Protein AF-E4KQG9-F1 (afdb_monomer_lite)

Sequence (88 aa):
MNNALGELASEKLVGSFKFKLFKNKLKLEDAILPVSKSLQDESNEGVEEILDLEQEIDLELILESDLEQVPTTLKQLNALKPILKEGE

Foldseek 3Di:
DPPVLVVLVVPVLLNVLVVLVVVLVVLVVVLVVVLVVVVVPDDPPVNVVSVPDDDDRDGAADEVSSPVVDPDDPVRVVVNVVRYDYDD

pLDDT: mean 71.12, std 12.43, range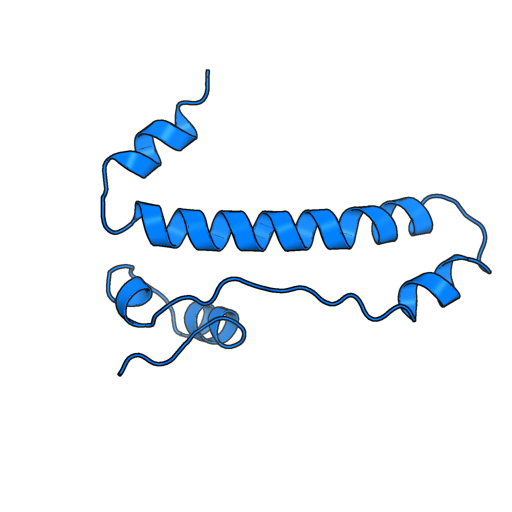 [34.22, 87.62]

Organism: NCBI:txid908337

Structure (mmCIF, N/CA/C/O backbone):
data_AF-E4KQG9-F1
#
_entry.id   AF-E4KQG9-F1
#
loop_
_atom_site.group_PDB
_atom_site.id
_atom_site.type_symbol
_atom_site.label_atom_id
_atom_site.label_alt_id
_atom_site.label_comp_id
_atom_site.label_asym_id
_atom_site.label_entity_id
_atom_site.label_seq_id
_atom_site.pdbx_PDB_ins_code
_atom_site.Cartn_x
_atom_site.Cartn_y
_atom_site.Cartn_z
_atom_site.occupancy
_atom_site.B_iso_or_equiv
_atom_site.auth_seq_id
_atom_site.auth_comp_id
_atom_site.auth_asym_id
_atom_site.auth_atom_id
_atom_site.pdbx_PDB_model_num
ATOM 1 N N . MET A 1 1 ? 15.123 4.957 19.335 1.00 34.22 1 MET A N 1
ATOM 2 C CA . MET A 1 1 ? 14.345 3.739 19.652 1.00 34.22 1 MET A CA 1
ATOM 3 C C . MET A 1 1 ? 12.915 3.972 19.196 1.00 34.22 1 MET A C 1
ATOM 5 O O . MET A 1 1 ? 12.389 5.051 19.435 1.00 34.22 1 MET A O 1
ATOM 9 N N . ASN A 1 2 ? 12.366 3.012 18.452 1.00 44.84 2 ASN A N 1
ATOM 10 C CA . ASN A 1 2 ? 11.075 3.052 17.762 1.00 44.84 2 ASN A CA 1
ATOM 11 C C . ASN A 1 2 ? 9.885 3.191 18.729 1.00 44.84 2 ASN A C 1
ATOM 13 O O . ASN A 1 2 ? 9.284 2.190 19.102 1.00 44.84 2 ASN A O 1
ATOM 17 N N . ASN A 1 3 ? 9.510 4.417 19.098 1.00 50.22 3 ASN A N 1
ATOM 18 C CA . ASN A 1 3 ? 8.289 4.657 19.882 1.00 50.22 3 ASN A CA 1
ATOM 19 C C . ASN A 1 3 ? 7.026 4.736 19.008 1.00 50.22 3 ASN A C 1
ATOM 21 O O . ASN A 1 3 ? 5.939 4.432 19.482 1.00 50.22 3 ASN A O 1
ATOM 25 N N . ALA A 1 4 ? 7.172 5.030 17.711 1.00 53.78 4 ALA A N 1
ATOM 26 C CA . ALA A 1 4 ? 6.044 5.123 16.781 1.00 53.78 4 ALA A CA 1
ATOM 27 C C . ALA A 1 4 ? 5.316 3.779 16.570 1.00 53.78 4 ALA A C 1
ATOM 29 O O . ALA A 1 4 ? 4.113 3.754 16.342 1.00 53.78 4 ALA A O 1
ATOM 30 N N . LEU A 1 5 ? 6.033 2.653 16.681 1.00 52.38 5 LEU A N 1
ATOM 31 C CA . LEU A 1 5 ? 5.450 1.309 16.581 1.00 52.38 5 LEU A CA 1
ATOM 32 C C . LEU A 1 5 ? 4.755 0.872 17.882 1.00 52.38 5 LEU A C 1
ATOM 34 O O . LEU A 1 5 ? 3.773 0.138 17.825 1.00 52.38 5 LEU A O 1
ATOM 38 N N . GLY A 1 6 ? 5.242 1.330 19.041 1.00 55.88 6 GLY A N 1
ATOM 39 C CA . GLY A 1 6 ? 4.681 0.984 20.352 1.00 55.88 6 GLY A CA 1
ATOM 40 C C . GLY A 1 6 ? 3.332 1.652 20.613 1.00 55.88 6 GLY A C 1
ATOM 41 O O . GLY A 1 6 ? 2.417 1.006 21.114 1.00 55.88 6 GLY A O 1
ATOM 42 N N . GLU A 1 7 ? 3.179 2.909 20.191 1.00 55.47 7 GLU A N 1
ATOM 43 C CA . GLU A 1 7 ? 1.915 3.651 20.308 1.00 55.47 7 GLU A CA 1
ATOM 44 C C . GLU A 1 7 ? 0.812 3.099 19.387 1.00 55.47 7 GLU A C 1
ATOM 46 O O . GLU A 1 7 ? -0.371 3.176 19.714 1.00 55.47 7 GLU A O 1
ATOM 51 N N . LEU A 1 8 ? 1.185 2.465 18.269 1.00 51.16 8 LEU A N 1
ATOM 52 C CA . LEU A 1 8 ? 0.246 1.792 17.363 1.00 51.16 8 LEU A CA 1
ATOM 53 C C . LEU A 1 8 ? -0.263 0.448 17.905 1.00 51.16 8 LEU A C 1
ATOM 55 O O . LEU A 1 8 ? -1.324 -0.011 17.488 1.00 51.16 8 LEU 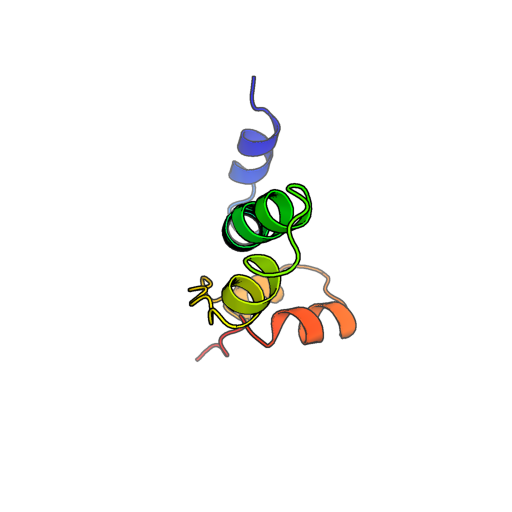A O 1
ATOM 59 N N . ALA A 1 9 ? 0.472 -0.187 18.822 1.00 52.66 9 ALA A N 1
ATOM 60 C CA . ALA A 1 9 ? 0.155 -1.520 19.333 1.00 52.66 9 ALA A CA 1
ATOM 61 C C . ALA A 1 9 ? -0.893 -1.518 20.464 1.00 52.66 9 ALA A C 1
ATOM 63 O O . ALA A 1 9 ? -1.523 -2.546 20.718 1.00 52.66 9 ALA A O 1
ATOM 64 N N . SER A 1 10 ? -1.092 -0.384 21.142 1.00 49.50 10 SER A N 1
ATOM 65 C CA . SER A 1 10 ? -1.985 -0.267 22.306 1.00 49.50 10 SER A CA 1
ATOM 66 C C . SER A 1 10 ? -3.474 -0.086 21.967 1.00 49.50 10 SER A C 1
ATOM 68 O O . SER A 1 10 ? -4.318 -0.390 22.806 1.00 49.50 10 SER A O 1
ATOM 70 N N . GLU A 1 11 ? -3.823 0.322 20.742 1.00 49.59 11 GLU A N 1
ATOM 71 C CA . GLU A 1 11 ? -5.209 0.379 20.252 1.00 49.59 11 GLU A CA 1
ATOM 72 C C . GLU A 1 11 ? -5.486 -0.808 19.327 1.00 49.59 11 GLU A C 1
ATOM 74 O O . GLU A 1 11 ? -5.191 -0.787 18.132 1.00 49.59 11 GLU A O 1
ATOM 79 N N . LYS A 1 12 ? -6.073 -1.870 19.878 1.00 50.81 12 LYS A N 1
ATOM 80 C CA . LYS A 1 12 ? -6.196 -3.184 19.219 1.00 50.81 12 LYS A CA 1
ATOM 81 C C . LYS A 1 12 ? -7.056 -3.208 17.938 1.00 50.81 12 LYS A C 1
ATOM 83 O O . LYS A 1 12 ? -7.103 -4.229 17.263 1.00 50.81 12 LYS A O 1
ATOM 88 N N . LEU A 1 13 ? -7.715 -2.098 17.617 1.00 52.31 13 LEU A N 1
ATOM 89 C CA . LEU A 1 13 ? -8.658 -1.925 16.509 1.00 52.31 13 LEU A CA 1
ATOM 90 C C . LEU A 1 13 ? -8.169 -0.881 15.484 1.00 52.31 13 LEU A C 1
ATOM 92 O O . LEU A 1 13 ? -8.300 -1.066 14.281 1.00 52.31 13 LEU A O 1
ATOM 96 N N . VAL A 1 14 ? -7.441 0.141 15.939 1.00 61.03 14 VAL A N 1
ATOM 97 C CA . VAL A 1 14 ? -6.846 1.176 15.078 1.00 61.03 14 VAL A CA 1
ATOM 98 C C . VAL A 1 14 ? -5.453 0.768 14.566 1.00 61.03 14 VAL A C 1
ATOM 100 O O . VAL A 1 14 ? -5.033 1.173 13.478 1.00 61.03 14 VAL A O 1
ATOM 103 N N . GLY A 1 15 ? -4.725 -0.061 15.323 1.00 64.75 15 GLY A N 1
ATOM 104 C CA . GLY A 1 15 ? -3.382 -0.518 14.969 1.00 64.75 15 GLY A CA 1
ATOM 105 C C . GLY A 1 15 ? -3.342 -1.404 13.722 1.00 64.75 15 GLY A C 1
ATOM 106 O O . GLY A 1 15 ? -2.471 -1.215 12.876 1.00 64.75 15 GLY A O 1
ATOM 107 N N . SER A 1 16 ? -4.289 -2.337 13.564 1.00 72.75 16 SER A N 1
ATOM 108 C CA . SER A 1 16 ? -4.293 -3.277 12.430 1.00 72.75 16 SER A CA 1
ATOM 109 C C . SER A 1 16 ? -4.525 -2.561 11.097 1.00 72.75 16 SER A C 1
ATOM 111 O O . SER A 1 16 ? -3.792 -2.798 10.139 1.00 72.75 16 SER A O 1
ATOM 113 N N . PHE A 1 17 ? -5.481 -1.630 11.054 1.00 77.94 17 PHE A N 1
ATOM 114 C CA . PHE A 1 17 ? -5.779 -0.823 9.876 1.00 77.94 17 PHE A CA 1
ATOM 115 C C . PHE A 1 17 ? -4.589 0.058 9.483 1.00 77.94 17 PHE A C 1
ATOM 117 O O . PHE A 1 17 ? -4.125 0.016 8.341 1.00 77.94 17 PHE A O 1
ATOM 124 N N . LYS A 1 18 ? -4.024 0.798 10.451 1.00 76.50 18 LYS A N 1
ATOM 125 C CA . LYS A 1 18 ? -2.822 1.617 10.228 1.00 76.50 18 LYS A CA 1
ATOM 126 C C . LYS A 1 18 ? -1.642 0.765 9.751 1.00 76.50 18 LYS A C 1
ATOM 128 O O . LYS A 1 18 ? -0.885 1.203 8.889 1.00 76.50 18 LYS A O 1
ATOM 133 N N . PHE A 1 19 ? -1.507 -0.457 10.263 1.00 80.19 19 PHE A N 1
ATOM 134 C CA . PHE A 1 19 ? -0.457 -1.386 9.859 1.00 80.19 19 PHE A CA 1
ATOM 135 C C . PHE A 1 19 ? -0.650 -1.930 8.434 1.00 80.19 19 PHE A C 1
ATOM 137 O O . PHE A 1 19 ? 0.316 -1.952 7.673 1.00 80.19 19 PHE A O 1
ATOM 144 N N . LYS A 1 20 ? -1.877 -2.295 8.030 1.00 82.75 20 LYS A N 1
ATOM 145 C CA . LYS A 1 20 ? -2.192 -2.690 6.641 1.00 82.75 20 LYS A CA 1
ATOM 146 C C . LYS A 1 20 ? -1.890 -1.557 5.655 1.00 82.75 20 LYS A C 1
ATOM 148 O O . LYS A 1 20 ? -1.213 -1.773 4.653 1.00 82.75 20 LYS A O 1
ATOM 153 N N . LEU A 1 21 ? -2.322 -0.332 5.971 1.00 83.19 21 LEU A N 1
ATOM 154 C CA . LEU A 1 21 ? -2.012 0.847 5.157 1.00 83.19 21 LEU A CA 1
ATOM 155 C C . LEU A 1 21 ? -0.505 1.091 5.049 1.00 83.19 21 LEU A C 1
ATOM 157 O O . LEU A 1 21 ? -0.001 1.375 3.965 1.00 83.19 21 LEU A O 1
ATOM 161 N N . PHE A 1 22 ? 0.220 0.956 6.160 1.00 84.19 22 PHE A N 1
ATOM 162 C CA . PHE A 1 22 ? 1.671 1.105 6.175 1.00 84.19 22 PHE A CA 1
ATOM 163 C C . PHE A 1 22 ? 2.371 0.056 5.302 1.00 84.19 22 PHE A C 1
ATOM 165 O O . PHE A 1 22 ? 3.249 0.406 4.518 1.00 84.19 22 PHE A O 1
ATOM 172 N N . LYS A 1 23 ? 1.952 -1.211 5.373 1.00 84.62 23 LYS A N 1
ATOM 173 C CA . LYS A 1 23 ? 2.481 -2.278 4.514 1.00 84.62 23 LYS A CA 1
ATOM 174 C C . LYS A 1 23 ? 2.241 -2.007 3.032 1.00 84.62 23 LYS A C 1
ATOM 176 O O . LYS A 1 23 ? 3.171 -2.122 2.242 1.00 84.62 23 LYS A O 1
ATOM 181 N N . ASN A 1 24 ? 1.023 -1.616 2.660 1.00 86.19 24 ASN A N 1
ATOM 182 C CA . ASN A 1 24 ? 0.704 -1.274 1.273 1.00 86.19 24 ASN A CA 1
ATOM 183 C C . ASN A 1 24 ? 1.513 -0.063 0.792 1.00 86.19 24 ASN A C 1
ATOM 185 O O . ASN A 1 24 ? 2.006 -0.066 -0.331 1.00 86.19 24 ASN A O 1
ATOM 189 N N . LYS A 1 25 ? 1.726 0.938 1.654 1.00 84.44 25 LYS A N 1
ATOM 190 C CA . LYS A 1 25 ? 2.611 2.066 1.353 1.00 84.44 25 LYS A CA 1
ATOM 191 C C . LYS A 1 25 ? 4.045 1.606 1.062 1.00 84.44 25 LYS A C 1
ATOM 193 O O . LYS A 1 25 ? 4.596 2.026 0.052 1.00 84.44 25 LYS A O 1
ATOM 198 N N . LEU A 1 26 ? 4.625 0.742 1.898 1.00 84.62 26 LEU A N 1
ATOM 199 C CA . LEU A 1 26 ? 5.980 0.223 1.671 1.00 84.62 26 LEU A CA 1
ATOM 200 C C . LEU A 1 26 ? 6.091 -0.545 0.349 1.00 84.62 26 LEU A C 1
ATOM 202 O O . LEU A 1 26 ? 7.035 -0.320 -0.396 1.00 84.62 26 LEU A O 1
ATOM 206 N N . LYS A 1 27 ? 5.100 -1.384 0.012 1.00 84.44 27 LYS A N 1
ATOM 207 C CA . LYS A 1 27 ? 5.072 -2.108 -1.273 1.00 84.44 27 LYS A CA 1
ATOM 208 C C . LYS A 1 27 ? 5.091 -1.160 -2.476 1.00 84.44 27 LYS A C 1
ATOM 210 O O . LYS A 1 27 ? 5.775 -1.426 -3.457 1.00 84.44 27 LYS A O 1
ATOM 215 N N . LEU A 1 28 ? 4.361 -0.047 -2.393 1.00 83.62 28 LEU A N 1
ATOM 216 C CA . LEU A 1 28 ? 4.362 0.981 -3.434 1.00 83.62 28 LEU A CA 1
ATOM 217 C C . LEU A 1 28 ? 5.706 1.716 -3.507 1.00 83.62 28 LEU A C 1
ATOM 219 O O . LEU A 1 28 ? 6.210 1.957 -4.598 1.00 83.62 28 LEU A O 1
ATOM 223 N N . GLU A 1 29 ? 6.294 2.067 -2.361 1.00 83.12 29 GLU A N 1
ATOM 224 C CA . GLU A 1 29 ? 7.610 2.715 -2.309 1.00 83.12 29 GLU A CA 1
ATOM 225 C C . GLU A 1 29 ? 8.706 1.811 -2.898 1.00 83.12 29 GLU A C 1
ATOM 227 O O . GLU A 1 29 ? 9.522 2.286 -3.690 1.00 83.12 29 GLU A O 1
ATOM 232 N N . ASP A 1 30 ? 8.674 0.510 -2.599 1.00 82.50 30 ASP A N 1
ATOM 233 C CA . ASP A 1 30 ? 9.595 -0.482 -3.160 1.00 82.50 30 ASP A CA 1
ATOM 234 C C . ASP A 1 30 ? 9.416 -0.649 -4.676 1.00 82.50 30 ASP A C 1
ATOM 236 O O . ASP A 1 30 ? 10.410 -0.734 -5.391 1.00 82.50 30 ASP A O 1
ATOM 240 N N . ALA A 1 31 ? 8.182 -0.637 -5.188 1.00 78.50 31 ALA A N 1
ATOM 241 C CA . ALA A 1 31 ? 7.899 -0.710 -6.627 1.00 78.50 31 ALA A CA 1
ATOM 242 C C . ALA A 1 31 ? 8.353 0.552 -7.396 1.00 78.50 31 ALA A C 1
ATOM 244 O O . ALA A 1 31 ? 8.767 0.490 -8.557 1.00 78.50 31 ALA A O 1
ATOM 245 N N . ILE A 1 32 ? 8.312 1.718 -6.745 1.00 79.75 32 ILE A N 1
ATOM 246 C CA . ILE A 1 32 ? 8.725 3.002 -7.332 1.00 79.75 32 ILE A CA 1
ATOM 247 C C . ILE A 1 32 ? 10.254 3.170 -7.318 1.00 79.75 32 ILE A C 1
ATOM 249 O O . ILE A 1 32 ? 10.811 3.882 -8.160 1.00 79.75 32 ILE A O 1
ATOM 253 N N . LEU A 1 33 ? 10.964 2.533 -6.383 1.00 78.62 33 LEU A N 1
ATOM 254 C CA . LEU A 1 33 ? 12.408 2.711 -6.210 1.00 78.62 33 LEU A CA 1
ATOM 255 C C . LEU A 1 33 ? 13.243 2.317 -7.455 1.00 78.62 33 LEU A C 1
ATOM 257 O O . LEU A 1 33 ? 14.132 3.089 -7.817 1.00 78.62 33 LEU A O 1
ATOM 261 N N . PRO A 1 34 ? 12.994 1.184 -8.144 1.00 72.94 34 PRO A N 1
ATOM 262 C CA . PRO A 1 34 ? 13.684 0.846 -9.388 1.00 72.94 34 PRO A CA 1
ATOM 263 C C . PRO A 1 34 ? 13.418 1.871 -10.490 1.00 72.94 34 PRO A C 1
ATOM 265 O O . PRO A 1 34 ? 14.362 2.374 -11.087 1.00 72.94 34 PRO A O 1
ATOM 268 N N . VAL A 1 35 ? 12.151 2.249 -10.687 1.00 73.25 35 VAL A N 1
ATOM 269 C CA . VAL A 1 35 ? 11.736 3.212 -11.720 1.00 73.25 35 VAL A CA 1
ATOM 270 C C . VAL A 1 35 ? 12.413 4.564 -11.501 1.00 73.25 35 VAL A C 1
ATOM 272 O O . VAL A 1 35 ? 12.987 5.140 -12.419 1.00 73.25 35 VAL A O 1
ATOM 275 N N . SER A 1 36 ? 12.402 5.061 -10.265 1.00 71.56 36 SER A N 1
ATOM 276 C CA . SER A 1 36 ? 13.014 6.348 -9.919 1.00 71.56 36 SER A CA 1
ATOM 277 C C . SER A 1 36 ? 14.539 6.355 -10.048 1.00 71.56 36 SER A C 1
ATOM 279 O O . SER A 1 36 ? 15.090 7.371 -10.466 1.00 71.56 36 SER A O 1
ATOM 281 N N . LYS A 1 37 ? 15.225 5.244 -9.745 1.00 72.25 37 LYS A N 1
ATOM 282 C CA . LYS A 1 37 ? 16.674 5.107 -9.975 1.00 72.25 37 LYS A CA 1
ATOM 283 C C . LYS A 1 37 ? 17.011 5.057 -11.464 1.00 72.25 37 LYS A C 1
ATOM 285 O O . LYS A 1 37 ? 17.892 5.782 -11.904 1.00 72.25 37 LYS A O 1
ATOM 290 N N . SER A 1 38 ? 16.274 4.267 -12.240 1.00 67.88 38 SER A N 1
ATOM 291 C CA . SER A 1 38 ? 16.483 4.144 -13.685 1.00 67.88 38 SER A CA 1
ATOM 292 C C . SER A 1 38 ? 16.200 5.438 -14.449 1.00 67.88 38 SER A C 1
ATOM 294 O O . SER A 1 38 ? 16.852 5.706 -15.447 1.00 67.88 38 SER A O 1
ATOM 296 N N . LEU A 1 39 ? 15.273 6.268 -13.965 1.00 67.25 39 LEU A N 1
ATOM 297 C CA . LEU A 1 39 ? 15.009 7.596 -14.525 1.00 67.25 39 LEU A CA 1
ATOM 298 C C . LEU A 1 39 ? 16.086 8.641 -14.184 1.00 67.25 39 LEU A C 1
ATOM 300 O O . LEU A 1 39 ? 16.138 9.678 -14.839 1.00 67.25 39 LEU A O 1
ATOM 304 N N . GLN A 1 40 ? 16.906 8.417 -13.151 1.00 69.88 40 GLN A N 1
ATOM 305 C CA . GLN A 1 40 ? 17.999 9.327 -12.778 1.00 69.88 40 GLN A CA 1
ATOM 306 C C . GLN A 1 40 ? 19.292 9.059 -13.557 1.00 69.88 40 GLN A C 1
ATOM 308 O O . GLN A 1 40 ? 20.084 9.984 -13.736 1.00 69.88 40 GLN A O 1
ATOM 313 N N . ASP A 1 41 ? 19.496 7.831 -14.035 1.00 60.78 41 ASP A N 1
ATOM 314 C CA . ASP A 1 41 ? 20.639 7.464 -14.868 1.00 60.78 41 ASP A CA 1
ATOM 315 C C . ASP A 1 41 ? 20.292 7.712 -16.350 1.00 60.78 41 ASP A C 1
ATOM 317 O O . ASP A 1 41 ? 19.741 6.861 -17.044 1.00 60.78 41 ASP A O 1
ATOM 321 N N . GLU A 1 42 ? 20.574 8.927 -16.827 1.00 58.91 42 GLU A N 1
ATOM 322 C CA . 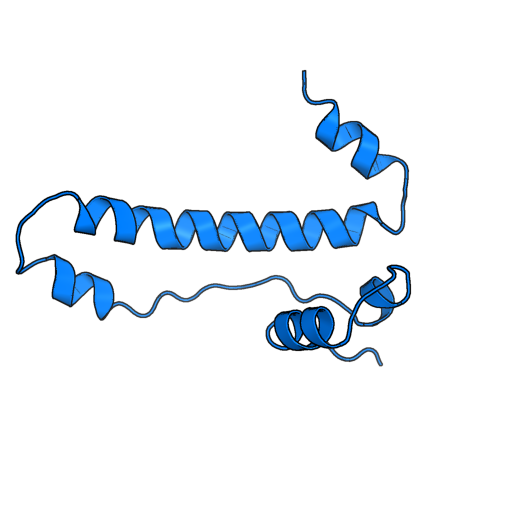GLU A 1 42 ? 20.293 9.397 -18.189 1.00 58.91 42 GLU A CA 1
ATOM 323 C C . GLU A 1 42 ? 20.898 8.489 -19.286 1.00 58.91 42 GLU A C 1
ATOM 325 O O . GLU A 1 42 ? 22.044 8.647 -19.706 1.00 58.91 42 GLU A O 1
ATOM 330 N N . SER A 1 43 ? 20.085 7.581 -19.831 1.00 55.06 43 SER A N 1
ATOM 331 C CA . SER A 1 43 ? 20.139 7.173 -21.239 1.00 55.06 43 SER A CA 1
ATOM 332 C C . SER A 1 43 ? 18.727 6.792 -21.695 1.00 55.06 43 SER A C 1
ATOM 334 O O . SER A 1 43 ? 18.087 5.916 -21.117 1.00 55.06 43 SER A O 1
ATOM 336 N N . ASN A 1 44 ? 18.210 7.497 -22.704 1.00 58.91 44 ASN A N 1
ATOM 337 C CA . ASN A 1 44 ? 16.799 7.435 -23.115 1.00 58.91 44 ASN A CA 1
ATOM 338 C C . ASN A 1 44 ? 16.317 6.045 -23.579 1.00 58.91 44 ASN A C 1
ATOM 340 O O . ASN A 1 44 ? 15.113 5.835 -23.640 1.00 58.91 44 ASN A O 1
ATOM 344 N N . GLU A 1 45 ? 17.210 5.102 -23.891 1.00 58.84 45 GLU A N 1
ATOM 345 C CA . GLU A 1 45 ? 16.826 3.780 -24.414 1.00 58.84 45 GLU A CA 1
ATOM 346 C C . GLU A 1 45 ? 16.361 2.801 -23.319 1.00 58.84 45 GLU A C 1
ATOM 348 O O . GLU A 1 45 ? 15.435 2.034 -23.550 1.00 58.84 45 GLU A O 1
ATOM 353 N N . GLY A 1 46 ? 16.932 2.844 -22.108 1.00 54.66 46 GLY A N 1
ATOM 354 C CA . GLY A 1 46 ? 16.547 1.922 -21.022 1.00 54.66 46 GLY A CA 1
ATOM 355 C C . GLY A 1 46 ? 15.298 2.348 -20.243 1.00 54.66 46 GLY A C 1
ATOM 356 O O . GLY A 1 46 ? 14.707 1.551 -19.516 1.00 54.66 46 GLY A O 1
ATOM 357 N N . VAL A 1 47 ? 14.895 3.613 -20.373 1.00 60.56 47 VAL A N 1
ATOM 358 C CA . VAL A 1 47 ? 13.748 4.180 -19.654 1.00 60.56 47 VAL A CA 1
ATOM 359 C C . VAL A 1 47 ? 12.422 3.712 -20.253 1.00 60.56 47 VAL A C 1
ATOM 361 O O . VAL A 1 47 ? 11.515 3.370 -19.496 1.00 60.56 47 VAL A O 1
ATOM 364 N N . GLU A 1 48 ? 12.308 3.676 -21.585 1.00 61.47 48 GLU A N 1
ATOM 365 C CA . GLU A 1 48 ? 11.078 3.236 -22.260 1.00 61.47 48 GLU A CA 1
ATOM 366 C C . GLU A 1 48 ? 10.775 1.761 -21.956 1.00 61.47 48 GLU A C 1
ATOM 368 O O . GLU A 1 48 ? 9.656 1.444 -21.563 1.00 61.47 48 GLU A O 1
ATOM 373 N N . GLU A 1 49 ? 11.788 0.884 -21.975 1.00 61.94 49 GLU A N 1
ATOM 374 C CA . GLU A 1 49 ? 11.609 -0.537 -21.636 1.00 61.94 49 GLU A CA 1
ATOM 375 C C . GLU A 1 49 ? 11.115 -0.754 -20.196 1.00 61.94 49 GLU A C 1
ATOM 377 O O . GLU A 1 49 ? 10.334 -1.666 -19.945 1.00 61.94 49 GLU A O 1
ATOM 382 N N . ILE A 1 50 ? 11.538 0.079 -19.237 1.00 64.44 50 ILE A N 1
ATOM 383 C CA . ILE A 1 50 ? 11.145 -0.053 -17.824 1.00 64.44 50 ILE A CA 1
ATOM 384 C C . ILE A 1 50 ? 9.742 0.500 -17.565 1.00 64.44 50 ILE A C 1
ATOM 386 O O . ILE A 1 50 ? 9.035 -0.024 -16.704 1.00 64.44 50 ILE A O 1
ATOM 390 N N . LEU A 1 51 ? 9.331 1.544 -18.288 1.00 64.12 51 LEU A N 1
ATOM 391 C CA . LEU A 1 51 ? 7.961 2.058 -18.216 1.00 64.12 51 LEU A CA 1
ATOM 392 C C . LEU A 1 51 ? 6.946 1.060 -18.793 1.00 64.12 51 LEU A C 1
ATOM 394 O O . LEU A 1 51 ? 5.812 1.023 -18.317 1.00 64.12 51 LEU A O 1
ATOM 398 N N . ASP A 1 52 ? 7.373 0.233 -19.748 1.00 68.25 52 ASP A N 1
ATOM 399 C CA . ASP A 1 52 ? 6.553 -0.815 -20.364 1.00 68.25 52 ASP A CA 1
ATOM 400 C C . ASP A 1 52 ? 6.494 -2.120 -19.542 1.00 68.25 52 ASP A C 1
ATOM 402 O O . ASP A 1 52 ? 5.691 -3.008 -19.840 1.00 68.25 52 ASP A O 1
ATOM 406 N N . LEU A 1 53 ? 7.300 -2.256 -18.480 1.00 68.19 53 LEU A N 1
ATOM 407 C CA . LEU A 1 53 ? 7.208 -3.390 -17.560 1.00 68.19 53 LEU A CA 1
ATOM 408 C C . LEU A 1 53 ? 5.991 -3.236 -16.637 1.00 68.19 53 LEU A C 1
ATOM 410 O O . LEU A 1 53 ? 5.991 -2.440 -15.695 1.00 68.19 53 LEU A O 1
ATOM 414 N N . GLU A 1 54 ? 4.967 -4.063 -16.859 1.00 65.25 54 GLU A N 1
ATOM 415 C CA . GLU A 1 54 ? 3.857 -4.214 -15.917 1.00 65.25 54 GLU A CA 1
ATOM 416 C C . GLU A 1 54 ? 4.376 -4.777 -14.584 1.00 65.25 54 GLU A C 1
ATOM 418 O O . GLU A 1 54 ? 4.827 -5.920 -14.494 1.00 65.25 54 GLU A O 1
ATOM 423 N N . GLN A 1 55 ? 4.325 -3.961 -13.529 1.00 68.25 55 GLN A N 1
ATOM 424 C CA . GLN A 1 55 ? 4.665 -4.402 -12.180 1.00 68.25 55 GLN A CA 1
ATOM 425 C C . GLN A 1 55 ? 3.427 -4.967 -11.486 1.00 68.25 55 GLN A C 1
ATOM 427 O O . GLN A 1 55 ? 2.465 -4.248 -11.211 1.00 68.25 55 GLN A O 1
ATOM 432 N N . GLU A 1 56 ? 3.468 -6.256 -11.159 1.00 71.81 56 GLU A N 1
ATOM 433 C CA . GLU A 1 56 ? 2.425 -6.900 -10.368 1.00 71.81 56 GLU A CA 1
ATOM 434 C C . GLU A 1 56 ? 2.596 -6.524 -8.886 1.00 71.81 56 GLU A C 1
ATOM 436 O O . GLU A 1 56 ? 3.480 -7.023 -8.187 1.00 71.81 56 GLU A O 1
ATOM 441 N N . ILE A 1 57 ? 1.765 -5.595 -8.406 1.00 77.44 57 ILE A N 1
ATOM 442 C CA . ILE A 1 57 ? 1.747 -5.170 -7.002 1.00 77.44 57 ILE A CA 1
ATOM 443 C C . ILE A 1 57 ? 0.599 -5.882 -6.287 1.00 77.44 57 ILE A C 1
ATOM 445 O O . ILE A 1 57 ? -0.564 -5.508 -6.424 1.00 77.44 57 ILE A O 1
ATOM 449 N N . ASP A 1 58 ? 0.933 -6.878 -5.470 1.00 81.50 58 ASP A N 1
ATOM 450 C CA . ASP A 1 58 ? -0.037 -7.561 -4.612 1.00 81.50 58 ASP A CA 1
ATOM 451 C C . ASP A 1 58 ? -0.299 -6.745 -3.335 1.00 81.50 58 ASP A C 1
ATOM 453 O O . ASP A 1 58 ? 0.540 -6.692 -2.429 1.00 81.50 58 ASP A O 1
ATOM 457 N N . LEU A 1 59 ? -1.448 -6.070 -3.252 1.00 84.38 59 LEU A N 1
ATOM 458 C CA . LEU A 1 59 ? -1.850 -5.260 -2.098 1.00 84.38 59 LEU A CA 1
ATOM 459 C C . LEU A 1 59 ? -2.688 -6.083 -1.111 1.00 84.38 59 LEU A C 1
ATOM 461 O O . LEU A 1 59 ? -3.593 -6.819 -1.492 1.00 84.38 59 LEU A O 1
ATOM 465 N N . GLU A 1 60 ? -2.438 -5.913 0.190 1.00 85.81 60 GLU A N 1
ATOM 466 C CA . GLU A 1 60 ? -3.284 -6.539 1.212 1.00 85.81 60 GLU A CA 1
ATOM 467 C C . GLU A 1 60 ? -4.656 -5.842 1.256 1.00 85.81 60 GLU A C 1
ATOM 469 O O . GLU A 1 60 ? -4.724 -4.614 1.389 1.00 85.81 60 GLU A O 1
ATOM 474 N N . LEU A 1 61 ? -5.741 -6.625 1.187 1.00 87.62 61 LEU A N 1
ATOM 475 C CA . LEU A 1 61 ? -7.111 -6.107 1.221 1.00 87.62 61 LEU A CA 1
ATOM 476 C C . LEU A 1 61 ? -7.529 -5.635 2.625 1.00 87.62 61 LEU A C 1
ATOM 478 O O . LEU A 1 61 ? -7.267 -6.270 3.656 1.00 87.62 61 LEU A O 1
ATOM 482 N N . ILE A 1 62 ? -8.235 -4.513 2.648 1.00 86.31 62 ILE A N 1
ATOM 483 C CA . ILE A 1 62 ? -8.828 -3.880 3.824 1.00 86.31 62 ILE A CA 1
ATOM 484 C C . ILE A 1 62 ? -10.301 -4.281 3.890 1.00 86.31 62 ILE A C 1
ATOM 486 O O . ILE A 1 62 ? -10.986 -4.239 2.873 1.00 86.31 62 ILE A O 1
ATOM 490 N N . 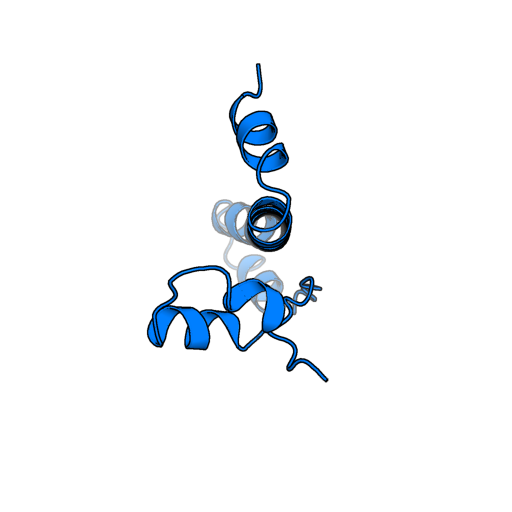LEU A 1 63 ? -10.796 -4.656 5.069 1.00 86.75 63 LEU A N 1
ATOM 491 C CA . LEU A 1 63 ? -12.216 -4.963 5.252 1.00 86.75 63 LEU A CA 1
ATOM 492 C C . LEU A 1 63 ? -12.993 -3.681 5.553 1.00 86.75 63 LEU A C 1
ATOM 494 O O . LEU A 1 63 ? -12.482 -2.798 6.239 1.00 86.75 63 LEU A O 1
ATOM 498 N N . GLU A 1 64 ? -14.247 -3.594 5.120 1.00 82.62 64 GLU A N 1
ATOM 499 C CA . GLU A 1 64 ? -15.124 -2.464 5.469 1.00 82.62 64 GLU A CA 1
ATOM 500 C C . GLU A 1 64 ? -15.274 -2.262 6.980 1.00 82.62 64 GLU A C 1
ATOM 502 O O . GLU A 1 64 ? -15.248 -1.128 7.458 1.00 82.62 64 GLU A O 1
ATOM 507 N N . SER A 1 65 ? -15.302 -3.352 7.749 1.00 80.75 65 SER A N 1
ATOM 508 C CA . SER A 1 65 ? -15.328 -3.313 9.216 1.00 80.75 65 SER A CA 1
ATOM 509 C C . SER A 1 65 ? -14.124 -2.589 9.832 1.00 80.75 65 SER A C 1
ATOM 511 O O . SER A 1 65 ? -14.216 -2.072 10.946 1.00 80.75 65 SER A O 1
ATOM 513 N N . ASP A 1 66 ? -12.985 -2.552 9.126 1.00 78.44 66 ASP A N 1
ATOM 514 C CA . ASP A 1 66 ? -11.790 -1.818 9.559 1.00 78.44 66 ASP A CA 1
ATOM 515 C C . ASP A 1 66 ? -11.999 -0.290 9.429 1.00 78.44 66 ASP A C 1
ATOM 517 O O . ASP A 1 66 ? -11.329 0.488 10.108 1.00 78.44 66 ASP A O 1
ATOM 521 N N . LEU A 1 67 ? -12.931 0.153 8.573 1.00 78.44 67 LEU A N 1
ATOM 522 C CA . LEU A 1 67 ? -13.217 1.565 8.295 1.00 78.44 67 LEU A CA 1
ATOM 523 C C . LEU A 1 67 ? -14.282 2.169 9.207 1.00 78.44 67 LEU A C 1
ATOM 525 O O . LEU A 1 67 ? -14.217 3.362 9.498 1.00 78.44 67 LEU A O 1
ATOM 529 N N . GLU A 1 68 ? -15.241 1.370 9.678 1.00 73.06 68 GLU A N 1
ATOM 530 C CA . GLU A 1 68 ? -16.312 1.826 10.582 1.00 73.06 68 GLU A CA 1
ATOM 531 C C . GLU A 1 68 ? -15.773 2.449 11.878 1.00 73.06 68 GLU A C 1
ATOM 533 O O . GLU A 1 68 ? -16.422 3.275 12.519 1.00 73.06 68 GLU A O 1
ATOM 538 N N . GLN A 1 69 ? -14.555 2.071 12.256 1.00 69.81 69 GLN A N 1
ATOM 539 C CA . GLN A 1 69 ? -13.897 2.497 13.485 1.00 69.81 69 GLN A CA 1
ATOM 540 C C . GLN A 1 69 ? -13.117 3.803 13.329 1.00 69.81 69 GLN A C 1
ATOM 542 O O . GLN A 1 69 ? -12.533 4.289 14.300 1.00 69.81 69 GLN A O 1
ATOM 547 N N . VAL A 1 70 ? -13.084 4.374 12.123 1.00 69.50 70 VAL A N 1
ATOM 548 C CA . VAL A 1 70 ? -12.296 5.565 11.819 1.00 69.50 70 VAL A CA 1
ATOM 549 C C . VAL A 1 70 ? -13.186 6.612 11.153 1.00 69.50 70 VAL A C 1
ATOM 551 O O . VAL A 1 70 ? -13.850 6.322 10.156 1.00 69.50 70 VAL A O 1
ATOM 554 N N . PRO A 1 71 ? -13.197 7.866 11.639 1.00 73.88 71 PRO A N 1
ATOM 555 C CA . PRO A 1 71 ? -13.889 8.941 10.942 1.00 73.88 71 PRO A CA 1
ATOM 556 C C . PRO A 1 71 ? -13.249 9.159 9.563 1.00 73.88 71 PRO A C 1
ATOM 558 O O . PRO A 1 71 ? -12.134 9.671 9.452 1.00 73.88 71 PRO A O 1
ATOM 561 N N . THR A 1 72 ? -13.965 8.756 8.512 1.00 73.81 72 THR A N 1
ATOM 562 C CA . THR A 1 72 ? -13.459 8.717 7.135 1.00 73.81 72 THR A CA 1
ATOM 563 C C . THR A 1 72 ? -14.371 9.522 6.211 1.00 73.81 72 THR A C 1
ATOM 565 O O . THR A 1 72 ? -15.594 9.453 6.293 1.00 73.81 72 THR A O 1
ATOM 568 N N . THR A 1 73 ? -13.788 10.311 5.311 1.00 82.81 73 THR A N 1
ATOM 569 C CA . THR A 1 73 ? -14.537 11.085 4.307 1.00 82.81 73 THR A CA 1
ATOM 570 C C . THR A 1 73 ? -14.852 10.247 3.062 1.00 82.81 73 THR A C 1
ATOM 572 O O . THR A 1 73 ? -14.113 9.325 2.720 1.00 82.81 73 THR A O 1
ATOM 575 N N . LEU A 1 74 ? -15.884 10.627 2.293 1.00 78.00 74 LEU A N 1
ATOM 576 C CA . LEU A 1 74 ? -16.215 9.990 1.002 1.00 78.00 74 LE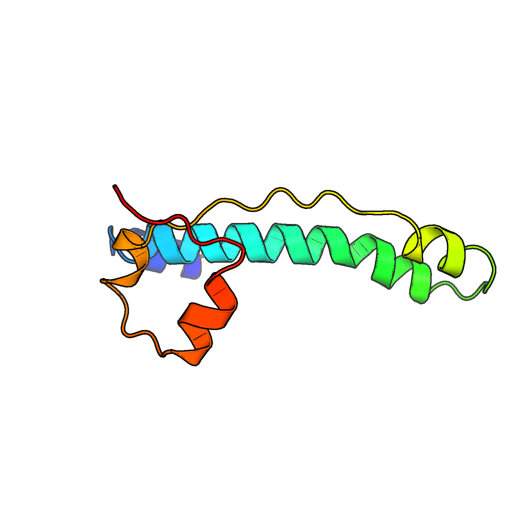U A CA 1
ATOM 577 C C . LEU A 1 74 ? -15.036 9.973 0.016 1.00 78.00 74 LEU A C 1
ATOM 579 O O . LEU A 1 74 ? -14.854 9.014 -0.731 1.00 78.00 74 LEU A O 1
ATOM 583 N N . LYS A 1 75 ? -14.205 11.022 0.029 1.00 78.75 75 LYS A N 1
ATOM 584 C CA . LYS A 1 75 ? -13.007 11.105 -0.816 1.00 78.75 75 LYS A CA 1
ATOM 585 C C . LYS A 1 75 ? -11.972 10.042 -0.432 1.00 78.75 75 LYS A C 1
ATOM 587 O O . LYS A 1 75 ? -11.379 9.433 -1.315 1.00 78.75 75 LYS A O 1
ATOM 592 N N . GLN A 1 76 ? -11.774 9.818 0.867 1.00 78.62 76 GLN A N 1
ATOM 593 C CA . GLN A 1 76 ? -10.865 8.788 1.376 1.00 78.62 76 GLN A CA 1
ATOM 594 C C . GLN A 1 76 ? -11.403 7.382 1.091 1.00 78.62 76 GLN A C 1
ATOM 596 O O . GLN A 1 76 ? -10.644 6.540 0.629 1.00 78.62 76 GLN A O 1
ATOM 601 N N . LEU A 1 77 ? -12.711 7.154 1.252 1.00 77.19 77 LEU A N 1
ATOM 602 C CA 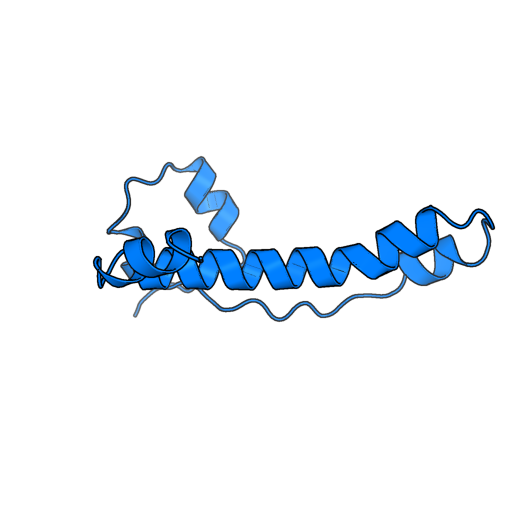. LEU A 1 77 ? -13.354 5.891 0.870 1.00 77.19 77 LEU A CA 1
ATOM 603 C C . LEU A 1 77 ? -13.146 5.569 -0.612 1.00 77.19 77 LEU A C 1
ATOM 605 O O . LEU A 1 77 ? -12.756 4.461 -0.966 1.00 77.19 77 LEU A O 1
ATOM 609 N N . ASN A 1 78 ? -13.336 6.557 -1.488 1.00 80.75 78 ASN A N 1
ATOM 610 C CA . ASN A 1 78 ? -13.141 6.362 -2.921 1.00 80.75 78 ASN A CA 1
ATOM 611 C C . ASN A 1 78 ? -11.681 6.036 -3.281 1.00 80.75 78 ASN A C 1
ATOM 613 O O . ASN A 1 78 ? -11.448 5.264 -4.203 1.00 80.75 78 ASN A O 1
ATOM 617 N N . ALA A 1 79 ? -10.712 6.591 -2.546 1.00 81.56 79 ALA A N 1
ATOM 618 C CA . ALA A 1 79 ? -9.294 6.274 -2.722 1.00 81.56 79 ALA A CA 1
ATOM 619 C C . ALA A 1 79 ? -8.935 4.855 -2.251 1.00 81.56 79 ALA A C 1
ATOM 621 O O . ALA A 1 79 ? -7.983 4.270 -2.757 1.00 81.56 79 ALA A O 1
ATOM 622 N N . LEU A 1 80 ? -9.693 4.299 -1.302 1.00 80.44 80 LEU A N 1
ATOM 623 C CA . LEU A 1 80 ? -9.473 2.956 -0.765 1.00 80.44 80 LEU A CA 1
ATOM 624 C C . LEU A 1 80 ? -10.174 1.855 -1.569 1.00 80.44 80 LEU A C 1
ATOM 626 O O . LEU A 1 80 ? -9.790 0.700 -1.430 1.00 80.44 80 LEU A O 1
ATOM 630 N N . LYS A 1 81 ? -11.137 2.187 -2.443 1.00 81.81 81 LYS A N 1
ATOM 631 C CA . LYS A 1 81 ? -11.870 1.217 -3.285 1.00 81.81 81 LYS A CA 1
ATOM 632 C C . LYS A 1 81 ? -11.009 0.130 -3.947 1.00 81.81 81 LYS A C 1
ATOM 634 O O . LYS A 1 81 ? -11.445 -1.012 -3.919 1.00 81.81 81 LYS A O 1
ATOM 639 N N . PRO A 1 82 ? -9.822 0.421 -4.517 1.00 83.38 82 PRO A N 1
ATOM 640 C CA . PRO A 1 82 ? -9.014 -0.606 -5.183 1.00 83.38 82 PRO A CA 1
ATOM 641 C C . PRO A 1 82 ? -8.506 -1.711 -4.249 1.00 83.38 82 PRO A C 1
ATOM 643 O O . PRO A 1 82 ? -8.129 -2.778 -4.716 1.00 83.38 82 PRO A O 1
ATOM 646 N N . ILE A 1 83 ? -8.467 -1.444 -2.943 1.00 83.56 83 ILE A N 1
ATOM 647 C CA . ILE A 1 83 ? -7.952 -2.356 -1.917 1.00 83.56 83 ILE A CA 1
ATOM 648 C C . ILE A 1 83 ? -9.001 -2.689 -0.856 1.00 83.56 83 ILE A C 1
ATOM 650 O O . ILE A 1 83 ? -8.675 -3.319 0.148 1.00 83.56 83 ILE A O 1
ATOM 654 N N . LEU A 1 84 ? -10.243 -2.240 -1.040 1.00 84.75 84 LEU A N 1
ATOM 655 C CA . LEU A 1 84 ? -11.337 -2.504 -0.122 1.00 84.75 84 LEU A CA 1
ATOM 656 C C . LEU A 1 84 ? -12.039 -3.796 -0.528 1.00 84.75 84 LEU A C 1
ATOM 658 O O . LEU A 1 84 ? -12.362 -3.998 -1.697 1.00 84.75 84 LEU A O 1
ATOM 662 N N . LYS A 1 85 ? -12.302 -4.650 0.452 1.00 85.75 85 LYS A N 1
ATOM 663 C CA . LYS A 1 85 ? -13.139 -5.831 0.308 1.00 85.75 85 LYS A CA 1
ATOM 664 C C . LYS A 1 85 ? -14.443 -5.584 1.058 1.00 85.75 85 LYS A C 1
ATOM 666 O O . LYS A 1 85 ? -14.406 -5.319 2.262 1.00 85.75 85 LYS A O 1
ATOM 671 N N . GLU A 1 86 ? -15.559 -5.687 0.338 1.00 75.06 86 GLU A N 1
ATOM 672 C CA . GLU A 1 86 ? -16.898 -5.676 0.934 1.00 75.06 86 GLU A CA 1
ATOM 673 C C . GLU A 1 86 ? -16.974 -6.773 2.008 1.00 75.06 86 GLU A C 1
ATOM 675 O O . GLU A 1 86 ? -16.484 -7.893 1.804 1.00 75.06 86 GLU A O 1
ATOM 680 N N . GLY A 1 87 ? -17.487 -6.422 3.189 1.00 64.69 87 GLY A N 1
ATOM 681 C CA . GLY A 1 87 ? -17.724 -7.402 4.250 1.00 64.69 87 GLY A CA 1
ATOM 682 C C . GLY A 1 87 ? -18.901 -8.313 3.889 1.00 64.69 87 GLY A C 1
ATOM 683 O O . GLY A 1 87 ? -19.845 -7.855 3.252 1.00 64.69 87 GLY A O 1
ATOM 684 N N . GLU A 1 88 ? -18.845 -9.590 4.285 1.00 48.09 88 GLU A N 1
ATOM 685 C CA . GLU A 1 88 ? -20.043 -10.454 4.319 1.00 48.09 88 GLU A CA 1
ATOM 686 C C . GLU A 1 88 ? -20.993 -10.043 5.451 1.00 48.09 88 GLU A C 1
ATOM 688 O O . GLU A 1 88 ? -20.486 -9.714 6.551 1.00 48.09 88 GLU A O 1
#

Radius of gyration: 17.34 Å; chains: 1; bounding box: 41×22×47 Å

Secondary structure (DSSP, 8-state):
--HHHHHHHSSTTHHHHHHHHHHHHHHHHHHHHHHHHHHHS--HHHHHHHHTS-----PPPEEHHHHTTS---HHHHHHHGGGEE---